Protein AF-A0A7W6CWS6-F1 (afdb_monomer_lite)

Sequence (98 aa):
MAGEAWGKEFAAELVDSVKRYVAQEIASHDAGLEARIKALEERPALEYRGVWDGALLYSKGNVVTDGGSMWFCNRETKARPGSSGCWTLAVKKGADAK

Secondary structure (DSSP, 8-state):
-HHHHHHHHHHHHHHHHHHHHHHHHHHHHHHHHHHHHHHHHSSPP-EEEEE--TTS-B-TTEEEEETTEEEEE-SSB-SPTTSSTTEEEEEPPPPPP-

Organism: NCBI:txid1133344

Structure (mmCIF, N/CA/C/O backbone):
data_AF-A0A7W6CWS6-F1
#
_entry.id   AF-A0A7W6CWS6-F1
#
loop_
_atom_site.group_PDB
_atom_site.id
_atom_site.type_symbol
_atom_site.label_atom_id
_atom_site.label_alt_id
_atom_site.label_comp_id
_atom_site.label_asym_id
_atom_site.label_entity_id
_atom_site.label_seq_id
_atom_site.pdbx_PDB_ins_code
_atom_site.Cartn_x
_atom_site.Cartn_y
_atom_site.Cartn_z
_atom_site.occupancy
_atom_site.B_iso_or_equiv
_atom_site.auth_seq_id
_atom_site.auth_comp_id
_atom_site.auth_asym_id
_atom_site.auth_atom_id
_atom_site.pdbx_PDB_model_num
ATOM 1 N N . MET A 1 1 ? -41.505 -2.599 52.201 1.00 61.44 1 MET A N 1
ATOM 2 C CA . MET A 1 1 ? -41.955 -1.983 50.933 1.00 61.44 1 MET A CA 1
ATOM 3 C C . MET A 1 1 ? -41.055 -0.839 50.453 1.00 61.44 1 MET A C 1
ATOM 5 O O . MET A 1 1 ? -40.712 -0.851 49.285 1.00 61.44 1 MET A O 1
ATOM 9 N N . ALA A 1 2 ? -40.618 0.114 51.294 1.00 66.88 2 ALA A N 1
ATOM 10 C CA . ALA A 1 2 ? -39.783 1.244 50.834 1.00 66.88 2 ALA A CA 1
ATOM 11 C C . ALA A 1 2 ? -38.318 0.882 50.477 1.00 66.88 2 ALA A C 1
ATOM 13 O O . ALA A 1 2 ? -37.773 1.413 49.516 1.00 66.88 2 ALA A O 1
ATOM 14 N N . GLY A 1 3 ? -37.688 -0.051 51.205 1.00 72.56 3 GLY A N 1
ATOM 15 C CA . GLY A 1 3 ? -36.283 -0.432 50.966 1.00 72.56 3 GLY A CA 1
ATOM 16 C C . GLY A 1 3 ? -36.035 -1.227 49.675 1.00 72.56 3 GLY A C 1
ATOM 17 O O . GLY A 1 3 ? -34.973 -1.103 49.075 1.00 72.56 3 GLY A O 1
ATOM 18 N N . GLU A 1 4 ? -37.019 -2.003 49.208 1.00 79.94 4 GLU A N 1
ATOM 19 C CA . GLU A 1 4 ? -36.907 -2.761 47.950 1.00 79.94 4 GLU A CA 1
ATOM 20 C C . GLU A 1 4 ? -36.970 -1.865 46.710 1.00 79.94 4 GLU A C 1
ATOM 22 O O . GLU A 1 4 ? -36.292 -2.144 45.724 1.00 79.94 4 GLU A O 1
ATOM 27 N N . ALA A 1 5 ? -37.770 -0.796 46.746 1.00 83.44 5 ALA A N 1
ATOM 28 C CA . ALA A 1 5 ? -37.868 0.154 45.639 1.00 83.44 5 ALA A CA 1
ATOM 29 C C . ALA A 1 5 ? -36.558 0.940 45.479 1.00 83.44 5 ALA A C 1
ATOM 31 O O . ALA A 1 5 ? -35.994 0.980 44.389 1.00 83.44 5 ALA A O 1
ATOM 32 N N . TRP A 1 6 ? -36.020 1.449 46.592 1.00 81.44 6 TRP A N 1
ATOM 33 C CA . TRP A 1 6 ? -34.752 2.178 46.611 1.00 81.44 6 TRP A CA 1
ATOM 34 C C . TRP A 1 6 ? -33.567 1.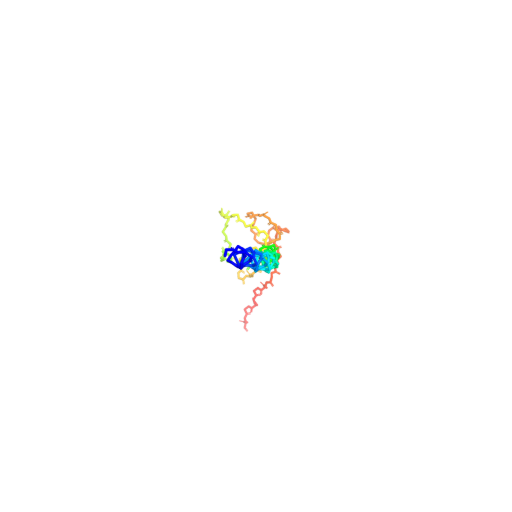319 46.145 1.00 81.44 6 TRP A C 1
ATOM 36 O O . TRP A 1 6 ? -32.749 1.771 45.349 1.00 81.44 6 TRP A O 1
ATOM 46 N N . GLY A 1 7 ? -33.502 0.051 46.571 1.00 89.75 7 GLY A N 1
ATOM 47 C CA . GLY A 1 7 ? -32.445 -0.867 46.137 1.00 89.75 7 GLY A CA 1
ATOM 48 C C . GLY A 1 7 ? -32.474 -1.166 44.634 1.00 89.75 7 GLY A C 1
ATOM 49 O O . GLY A 1 7 ? -31.419 -1.261 44.010 1.00 89.75 7 GLY A O 1
ATOM 50 N N . LYS A 1 8 ? -33.666 -1.280 44.030 1.00 92.44 8 LYS A N 1
ATOM 51 C CA . LYS A 1 8 ? -33.810 -1.479 42.577 1.00 92.44 8 LYS A CA 1
ATOM 52 C C . LYS A 1 8 ? -33.427 -0.236 41.781 1.00 92.44 8 LYS A C 1
ATOM 54 O O . LYS A 1 8 ? -32.817 -0.369 40.726 1.00 92.44 8 LYS A O 1
ATOM 59 N N . GLU A 1 9 ? -33.764 0.944 42.286 1.00 93.44 9 GLU A N 1
ATOM 60 C CA . GLU A 1 9 ? -33.447 2.217 41.639 1.00 93.44 9 GLU A CA 1
ATOM 61 C C . GLU A 1 9 ? -31.946 2.514 41.687 1.00 93.44 9 GLU A C 1
ATOM 63 O O . GLU A 1 9 ? -31.345 2.798 40.654 1.00 93.44 9 GLU A O 1
ATOM 68 N N . PHE A 1 10 ? -31.305 2.289 42.838 1.00 93.25 10 PHE A N 1
ATOM 69 C CA . PHE A 1 10 ? -29.849 2.361 42.958 1.00 93.25 10 PHE A CA 1
ATOM 70 C C . PHE A 1 10 ? -29.141 1.329 42.069 1.00 93.25 10 PHE A C 1
ATOM 72 O O . PHE A 1 10 ? -28.156 1.647 41.406 1.00 93.25 10 PHE A O 1
ATOM 79 N N . ALA A 1 11 ? -29.643 0.090 42.010 1.00 94.31 11 ALA A N 1
ATOM 80 C CA . ALA A 1 11 ? -29.085 -0.928 41.122 1.00 94.31 11 ALA A CA 1
ATOM 81 C C . ALA A 1 11 ? -29.216 -0.532 39.642 1.00 94.31 11 ALA A C 1
ATOM 83 O O . ALA A 1 11 ? -28.279 -0.745 38.872 1.00 94.31 11 ALA A O 1
ATOM 84 N N . ALA A 1 12 ? -30.343 0.062 39.242 1.00 95.56 12 ALA A N 1
ATOM 85 C CA . ALA A 1 12 ? -30.541 0.563 37.886 1.00 95.56 12 ALA A CA 1
ATOM 86 C C . ALA A 1 12 ? -29.580 1.718 37.566 1.00 95.56 12 ALA A C 1
ATOM 88 O O . ALA A 1 12 ? -28.930 1.699 36.523 1.00 95.56 12 ALA A O 1
ATOM 89 N N . GLU A 1 13 ? -29.417 2.664 38.492 1.00 96.56 13 GLU A N 1
ATOM 90 C CA . GLU A 1 13 ? -28.478 3.779 38.356 1.00 96.56 13 GLU A CA 1
ATOM 91 C C . GLU A 1 13 ? -27.026 3.293 38.243 1.00 96.56 13 GLU A C 1
ATOM 93 O O . GLU A 1 13 ? -26.278 3.748 37.374 1.00 96.56 13 GLU A O 1
ATOM 98 N N . LEU A 1 14 ? -26.631 2.328 39.079 1.00 97.06 14 LEU A N 1
ATOM 99 C CA . LEU A 1 14 ? -25.305 1.719 39.035 1.00 97.06 14 LEU A CA 1
ATOM 100 C C . LEU A 1 14 ? -25.065 1.038 37.684 1.00 97.06 14 LEU A C 1
ATOM 102 O O . LEU A 1 14 ? -24.026 1.250 37.060 1.00 97.06 14 LEU A O 1
ATOM 106 N N . VAL A 1 15 ? -26.032 0.249 37.210 1.00 98.00 15 VAL A N 1
ATOM 107 C CA . VAL A 1 15 ? -25.958 -0.423 35.907 1.00 98.00 15 VAL A CA 1
ATOM 108 C C . VAL A 1 15 ? -25.828 0.596 34.777 1.00 98.00 15 VAL A C 1
ATOM 110 O O . VAL A 1 15 ? -24.994 0.414 33.892 1.00 98.00 15 VAL A O 1
ATOM 113 N N . ASP A 1 16 ? -26.594 1.682 34.805 1.00 98.12 16 ASP A N 1
ATOM 114 C CA . ASP A 1 16 ? -26.519 2.728 33.785 1.00 98.12 16 ASP A CA 1
ATOM 115 C C . ASP A 1 16 ? -25.223 3.539 33.866 1.00 98.12 16 ASP A C 1
ATOM 117 O O . ASP A 1 16 ? -24.695 3.974 32.841 1.00 98.12 16 ASP A O 1
ATOM 121 N N . SER A 1 17 ? -24.659 3.715 35.060 1.00 97.75 17 SER A N 1
ATOM 122 C CA . SER A 1 17 ? -23.324 4.289 35.245 1.00 97.75 17 SER A CA 1
ATOM 123 C C . SER A 1 17 ? -22.245 3.403 34.616 1.00 97.75 17 SER A C 1
ATOM 125 O O . SER A 1 17 ? -21.456 3.873 33.795 1.00 97.75 17 SER A O 1
ATOM 127 N N . VAL A 1 18 ? -22.267 2.098 34.909 1.00 98.00 18 VAL A N 1
ATOM 128 C CA . VAL A 1 18 ? -21.316 1.129 34.342 1.00 98.00 18 VAL A CA 1
ATOM 129 C C . VAL A 1 18 ? -21.457 1.043 32.824 1.00 98.00 18 VAL A C 1
ATOM 131 O O . VAL A 1 18 ? -20.452 1.096 32.121 1.00 98.00 18 VAL A O 1
ATOM 134 N N . LYS A 1 19 ? -22.684 0.974 32.293 1.00 98.25 19 LYS A N 1
ATOM 135 C CA . LYS A 1 19 ? -22.927 0.978 30.841 1.00 98.25 19 LYS A CA 1
ATOM 136 C C . LYS A 1 19 ? -22.349 2.220 30.176 1.00 98.25 19 LYS A C 1
ATOM 138 O O . LYS A 1 19 ? -21.707 2.092 29.139 1.00 98.25 19 LYS A O 1
ATOM 143 N N . ARG A 1 20 ? -22.563 3.405 30.759 1.00 98.19 20 ARG A N 1
ATOM 144 C CA . ARG A 1 20 ? -22.016 4.661 30.227 1.00 98.19 20 ARG A CA 1
ATOM 145 C C . ARG A 1 20 ? -20.496 4.642 30.209 1.00 98.19 20 ARG A C 1
ATOM 147 O O . ARG A 1 20 ? -19.916 4.964 29.179 1.00 98.19 20 ARG A O 1
ATOM 154 N N . TYR A 1 21 ? -19.875 4.224 31.309 1.00 97.19 21 TYR A N 1
ATOM 155 C CA . TYR A 1 21 ? -18.422 4.132 31.391 1.00 97.19 21 TYR A CA 1
ATOM 156 C C . TYR A 1 21 ? -17.860 3.163 30.345 1.00 97.19 21 TYR A C 1
ATOM 158 O O . TYR A 1 21 ? -16.999 3.535 29.557 1.00 97.19 21 TYR A O 1
ATOM 166 N N . VAL A 1 22 ? -18.409 1.948 30.266 1.00 98.00 22 VAL A N 1
ATOM 167 C CA . VAL A 1 22 ? -17.966 0.939 29.295 1.00 98.00 22 VAL A CA 1
ATOM 168 C C . VAL A 1 22 ? -18.170 1.420 27.857 1.00 98.00 22 VAL A C 1
ATOM 170 O O . VAL A 1 22 ? -17.269 1.275 27.040 1.00 98.00 22 VAL A O 1
ATOM 173 N N . ALA A 1 23 ? -19.315 2.030 27.540 1.00 97.38 23 ALA A N 1
ATOM 174 C CA . ALA A 1 23 ? -19.574 2.571 26.207 1.00 97.38 23 ALA A CA 1
ATOM 175 C C . ALA A 1 23 ? -18.596 3.698 25.842 1.00 97.38 23 ALA A C 1
ATOM 177 O O . ALA A 1 23 ? -18.121 3.753 24.710 1.00 97.38 23 ALA A O 1
ATOM 178 N N . GLN A 1 24 ? -18.270 4.569 26.799 1.00 96.94 24 GLN A N 1
ATOM 179 C CA . GLN A 1 24 ? -17.291 5.636 26.611 1.00 96.94 24 GLN A CA 1
ATOM 180 C C . GLN A 1 24 ? -15.884 5.077 26.366 1.00 96.94 24 GLN A C 1
ATOM 182 O O . GLN A 1 24 ? -15.198 5.529 25.450 1.00 96.94 24 GLN A O 1
ATOM 187 N N . GLU A 1 25 ? -15.460 4.089 27.156 1.00 96.56 25 GLU A N 1
ATOM 188 C CA . GLU A 1 25 ? -14.159 3.439 26.987 1.00 96.56 25 GLU A CA 1
ATOM 189 C C . GLU A 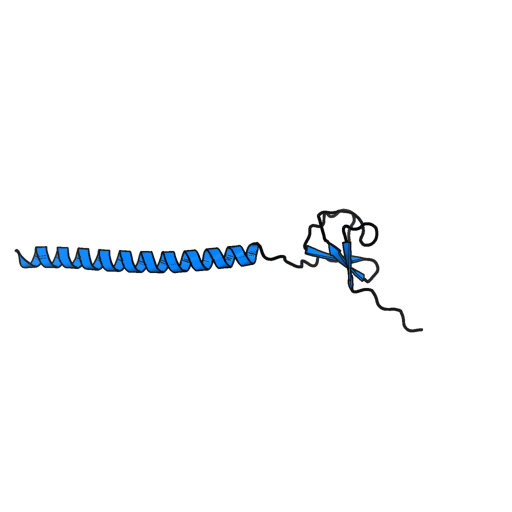1 25 ? -14.063 2.722 25.638 1.00 96.56 25 GLU A C 1
ATOM 191 O O . GLU A 1 25 ? -13.070 2.881 24.932 1.00 96.56 25 GLU A O 1
ATOM 196 N N . ILE A 1 26 ? -15.097 1.977 25.233 1.00 97.06 26 ILE A N 1
ATOM 197 C CA . ILE A 1 26 ? -15.134 1.307 23.924 1.00 97.06 26 ILE A CA 1
ATOM 198 C C . ILE A 1 26 ? -15.030 2.337 22.794 1.00 97.06 26 ILE A C 1
ATOM 200 O O . ILE A 1 26 ? -14.146 2.222 21.952 1.00 97.06 26 ILE A O 1
ATOM 204 N N . ALA A 1 27 ? -15.851 3.391 22.824 1.00 96.19 27 ALA A N 1
ATOM 205 C CA . ALA A 1 27 ? -15.842 4.424 21.788 1.00 96.19 27 ALA A CA 1
ATOM 206 C C . ALA A 1 27 ? -14.480 5.134 21.665 1.00 96.19 27 ALA A C 1
ATOM 208 O O . ALA A 1 27 ? -14.037 5.451 20.561 1.00 96.19 27 ALA A O 1
ATOM 209 N N . SER A 1 28 ? -13.798 5.365 22.791 1.00 93.12 28 SER A N 1
ATOM 210 C CA . SER A 1 28 ? -12.447 5.938 22.814 1.00 93.12 28 SER A CA 1
ATOM 211 C C . SER A 1 28 ? -11.428 5.032 22.112 1.00 93.12 28 SER A C 1
ATOM 213 O O . SER A 1 28 ? -10.645 5.492 21.274 1.00 93.12 28 SER A O 1
ATOM 215 N N . HIS A 1 29 ? -11.453 3.732 22.415 1.00 95.94 29 HIS A N 1
ATOM 216 C CA . HIS A 1 29 ? -10.555 2.765 21.788 1.00 95.94 29 HIS A CA 1
ATOM 217 C C . HIS A 1 29 ? -10.846 2.592 20.296 1.00 95.94 29 HIS A C 1
ATOM 219 O O . HIS A 1 29 ? -9.902 2.583 19.503 1.00 95.94 29 HIS A O 1
ATOM 225 N N . ASP A 1 30 ? -12.121 2.515 19.911 1.00 97.12 30 ASP A N 1
ATOM 226 C CA . ASP A 1 30 ? -12.540 2.378 18.515 1.00 97.12 30 ASP A CA 1
ATOM 227 C C . ASP A 1 30 ? -12.054 3.564 17.682 1.00 97.12 30 ASP A C 1
ATOM 229 O O . ASP A 1 30 ? -11.386 3.363 16.670 1.00 97.12 30 ASP A O 1
ATOM 233 N N . ALA A 1 31 ? -12.245 4.796 18.162 1.00 95.38 31 ALA A N 1
ATOM 234 C CA . ALA A 1 31 ? -11.752 5.990 17.475 1.00 95.38 31 ALA A CA 1
ATOM 235 C C . ALA A 1 31 ? -10.221 5.965 17.280 1.00 95.38 31 ALA A C 1
ATOM 237 O O . ALA A 1 31 ? -9.702 6.339 16.224 1.00 95.38 31 ALA A O 1
ATOM 238 N N . GLY A 1 32 ? -9.478 5.492 18.287 1.00 95.1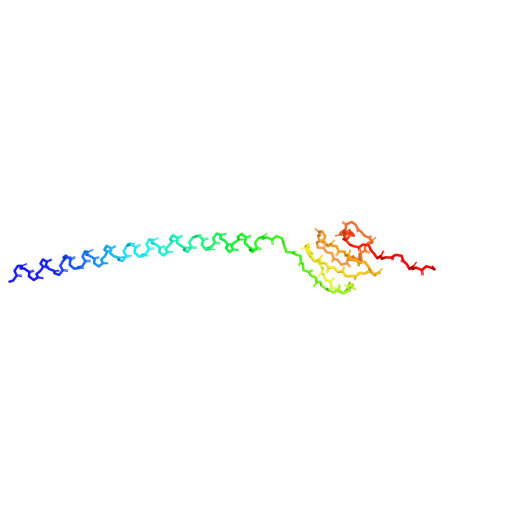9 32 GLY A N 1
ATOM 239 C CA . GLY A 1 32 ? -8.028 5.328 18.193 1.00 95.19 32 GLY A CA 1
ATOM 240 C C . GLY A 1 32 ? -7.609 4.259 17.179 1.00 95.19 32 GLY A C 1
ATOM 241 O O . GLY A 1 32 ? -6.631 4.443 16.448 1.00 95.19 32 GLY A O 1
ATOM 242 N N . LEU A 1 33 ? -8.336 3.144 17.114 1.00 96.94 33 LEU A N 1
ATOM 243 C CA . LEU A 1 33 ? -8.082 2.070 16.155 1.00 96.94 33 LEU A CA 1
ATOM 244 C C . LEU A 1 33 ? -8.435 2.490 14.729 1.00 96.94 33 LEU A C 1
ATOM 246 O O . LEU A 1 33 ? -7.619 2.281 13.833 1.00 96.94 33 LEU A O 1
ATOM 250 N N . GLU A 1 34 ? -9.574 3.143 14.525 1.00 97.31 34 GLU A N 1
ATOM 251 C CA . GLU A 1 34 ? -9.992 3.688 13.231 1.00 97.31 34 GLU A CA 1
ATOM 252 C C . GLU A 1 34 ? -8.956 4.673 12.682 1.00 97.31 34 GLU A C 1
ATOM 254 O O . GLU A 1 34 ? -8.532 4.558 11.529 1.00 97.31 34 GLU A O 1
ATOM 259 N N . ALA A 1 35 ? -8.462 5.589 13.521 1.00 96.31 35 ALA A N 1
ATOM 260 C CA . ALA A 1 35 ? -7.415 6.528 13.128 1.00 96.31 35 ALA A CA 1
ATOM 261 C C . ALA A 1 35 ? -6.121 5.811 12.700 1.00 96.31 35 ALA A C 1
ATOM 263 O O . ALA A 1 35 ? -5.485 6.195 11.715 1.00 96.31 35 ALA A O 1
ATOM 264 N N . ARG A 1 36 ? -5.729 4.748 13.415 1.00 96.56 36 ARG A N 1
ATOM 265 C CA . ARG A 1 36 ? -4.536 3.952 13.087 1.00 96.56 36 ARG A CA 1
ATOM 266 C C . ARG A 1 36 ? -4.715 3.127 11.817 1.00 96.56 36 ARG A C 1
ATOM 268 O O . ARG A 1 36 ? -3.770 3.048 11.036 1.00 96.56 36 ARG A O 1
ATOM 275 N N . ILE A 1 37 ? -5.886 2.528 11.610 1.00 96.69 37 ILE A N 1
ATOM 276 C CA . ILE A 1 37 ? -6.210 1.769 10.395 1.00 96.69 37 ILE A CA 1
ATOM 277 C C . ILE A 1 37 ? -6.150 2.699 9.190 1.00 96.69 37 ILE A C 1
ATOM 279 O O . ILE A 1 37 ? -5.391 2.430 8.262 1.00 96.69 37 ILE A O 1
ATOM 283 N N . LYS A 1 38 ? -6.826 3.848 9.258 1.00 96.12 38 LYS A N 1
ATOM 284 C CA . LYS A 1 38 ? -6.793 4.853 8.194 1.00 96.12 38 LYS A CA 1
ATOM 285 C C . LYS A 1 38 ? -5.363 5.280 7.850 1.00 96.12 38 LYS A C 1
ATOM 287 O O . LYS A 1 38 ? -4.986 5.305 6.683 1.00 96.12 38 LYS A O 1
ATOM 292 N N . ALA A 1 39 ? -4.535 5.553 8.860 1.00 94.69 39 ALA A N 1
ATOM 293 C CA . ALA A 1 39 ? -3.137 5.924 8.643 1.00 94.69 39 ALA A CA 1
ATOM 294 C C . ALA A 1 39 ? -2.306 4.809 7.974 1.00 94.69 39 ALA A C 1
ATOM 296 O O . ALA A 1 39 ? -1.358 5.104 7.244 1.00 94.69 39 ALA A O 1
ATOM 297 N N . LEU A 1 40 ? -2.628 3.535 8.222 1.00 91.94 40 LEU A N 1
ATOM 298 C CA . LEU A 1 40 ? -1.976 2.397 7.569 1.00 91.94 40 LEU A CA 1
ATOM 299 C C . LEU A 1 40 ? -2.459 2.201 6.129 1.00 91.94 40 LEU A C 1
ATOM 301 O O . LEU A 1 40 ? -1.637 1.901 5.268 1.00 91.94 40 LEU A O 1
ATOM 305 N N . GLU A 1 41 ? -3.750 2.388 5.867 1.00 90.88 41 GLU A N 1
ATOM 306 C CA . GLU A 1 41 ? -4.346 2.258 4.531 1.00 90.88 41 GLU A CA 1
ATOM 307 C C . GLU A 1 41 ? -3.910 3.385 3.585 1.00 90.88 41 GLU A C 1
ATOM 309 O O . GLU A 1 41 ? -3.659 3.147 2.406 1.00 90.88 41 GLU A O 1
ATOM 314 N N . GLU A 1 42 ? -3.753 4.607 4.097 1.00 89.81 42 GLU A N 1
ATOM 315 C CA . GLU A 1 42 ? -3.276 5.758 3.320 1.00 89.81 42 GLU A CA 1
ATOM 316 C C . GLU A 1 42 ? -1.752 5.751 3.110 1.00 89.81 42 GLU A C 1
ATOM 318 O O . GLU A 1 42 ? -1.216 6.526 2.308 1.00 89.81 42 GLU A O 1
ATOM 323 N N . ARG A 1 43 ? -1.020 4.887 3.824 1.00 89.25 43 ARG A N 1
ATOM 324 C CA . ARG A 1 43 ? 0.438 4.823 3.734 1.00 89.25 43 ARG A CA 1
ATOM 325 C C . ARG A 1 43 ? 0.859 4.353 2.333 1.00 89.25 43 ARG A C 1
ATOM 327 O O . ARG A 1 43 ? 0.453 3.275 1.904 1.00 89.25 43 ARG A O 1
ATOM 334 N N . PRO A 1 44 ? 1.761 5.078 1.641 1.00 84.69 44 PRO A N 1
ATOM 335 C CA . PRO A 1 44 ? 2.308 4.613 0.372 1.00 84.69 44 PRO A CA 1
ATOM 336 C C . PRO A 1 44 ? 2.966 3.235 0.522 1.00 84.69 44 PRO A C 1
ATOM 338 O O . PRO A 1 44 ? 3.914 3.073 1.297 1.00 84.69 44 PRO A O 1
ATOM 341 N N . ALA A 1 45 ? 2.468 2.252 -0.227 1.00 86.81 45 ALA A N 1
ATOM 342 C CA . ALA A 1 45 ? 3.018 0.904 -0.271 1.00 86.81 45 ALA A CA 1
ATOM 343 C C . ALA A 1 45 ? 3.924 0.719 -1.496 1.00 86.81 45 ALA A C 1
ATOM 345 O O . ALA A 1 45 ? 3.665 1.255 -2.575 1.00 86.81 45 ALA A O 1
ATOM 346 N N . LEU A 1 46 ? 4.993 -0.059 -1.312 1.00 92.38 46 LEU A N 1
ATOM 347 C CA . LEU A 1 46 ? 5.812 -0.582 -2.400 1.00 92.38 46 LEU A CA 1
ATOM 348 C C . LEU A 1 46 ? 5.311 -1.986 -2.729 1.00 92.38 46 LEU A C 1
ATOM 350 O O . LEU A 1 46 ? 5.471 -2.900 -1.924 1.00 92.38 46 LEU A O 1
ATOM 354 N N . GLU A 1 47 ? 4.712 -2.156 -3.902 1.00 96.25 47 GLU A N 1
ATOM 355 C CA . GLU A 1 47 ? 4.171 -3.443 -4.346 1.00 96.25 47 GLU A CA 1
ATOM 356 C C . GLU A 1 47 ? 5.009 -3.977 -5.508 1.00 96.25 47 GLU A C 1
ATOM 358 O O . GLU A 1 47 ? 5.014 -3.393 -6.591 1.00 96.25 47 GLU A O 1
ATOM 363 N N . TYR A 1 48 ? 5.713 -5.092 -5.312 1.00 97.56 48 TYR A N 1
ATOM 364 C CA . TYR A 1 48 ? 6.445 -5.734 -6.401 1.00 97.56 48 TYR A CA 1
ATOM 365 C C . TYR A 1 48 ? 5.496 -6.537 -7.301 1.00 97.56 48 TYR A C 1
ATOM 367 O O . TYR A 1 48 ? 4.839 -7.470 -6.849 1.00 97.56 48 TYR A O 1
ATOM 375 N N . ARG A 1 49 ? 5.451 -6.188 -8.588 1.00 97.94 49 ARG A N 1
ATOM 376 C CA . ARG A 1 49 ? 4.530 -6.730 -9.602 1.00 97.94 49 ARG A CA 1
ATOM 377 C C . ARG A 1 49 ? 5.209 -7.688 -10.589 1.00 97.94 49 ARG A C 1
ATOM 379 O O . ARG A 1 49 ? 4.636 -7.997 -11.628 1.00 97.94 49 ARG A O 1
ATOM 386 N N . GLY A 1 50 ? 6.423 -8.149 -10.285 1.00 97.88 50 GLY A N 1
ATOM 387 C CA . GLY A 1 50 ? 7.173 -9.061 -11.151 1.00 97.88 50 GLY A CA 1
ATOM 388 C C . GLY A 1 50 ? 7.862 -8.365 -12.328 1.00 97.88 50 GLY A C 1
ATOM 389 O O . GLY A 1 50 ? 8.269 -7.206 -12.231 1.00 97.88 50 GLY A O 1
ATOM 390 N N . VAL A 1 51 ? 8.037 -9.096 -13.430 1.00 98.25 51 VAL A N 1
ATOM 391 C CA . VAL A 1 51 ? 8.608 -8.558 -14.675 1.00 98.25 51 VAL A CA 1
ATOM 392 C C . VAL A 1 51 ? 7.573 -7.666 -15.359 1.00 98.25 51 VAL A C 1
ATOM 394 O O . VAL A 1 51 ? 6.382 -7.967 -15.334 1.00 98.25 51 VAL A O 1
ATOM 397 N N . TRP A 1 52 ? 8.017 -6.561 -15.954 1.00 98.44 52 TRP A N 1
ATOM 398 C CA . TRP A 1 52 ? 7.133 -5.676 -16.706 1.00 98.44 52 TRP A CA 1
ATOM 399 C C . TRP A 1 52 ? 6.427 -6.411 -17.857 1.00 98.44 52 TRP A C 1
ATOM 401 O O . TRP A 1 52 ? 7.060 -7.137 -18.624 1.00 98.44 52 TRP A O 1
ATOM 411 N N . ASP A 1 53 ? 5.130 -6.148 -18.003 1.00 98.06 53 ASP A N 1
ATOM 412 C CA . ASP A 1 53 ? 4.264 -6.640 -19.070 1.00 98.06 53 ASP A CA 1
ATOM 413 C C . ASP A 1 53 ? 3.462 -5.466 -19.657 1.00 98.06 53 ASP A C 1
ATOM 415 O O . ASP A 1 53 ? 2.749 -4.755 -18.945 1.00 98.06 53 ASP A O 1
ATOM 419 N N . GLY A 1 54 ? 3.561 -5.267 -20.973 1.00 97.06 54 GLY A N 1
ATOM 420 C CA . GLY A 1 54 ? 2.865 -4.194 -21.688 1.00 97.06 54 GLY A CA 1
ATOM 421 C C . GLY A 1 54 ? 1.340 -4.339 -21.739 1.00 97.06 54 GLY A C 1
ATOM 422 O O . GLY A 1 54 ? 0.652 -3.373 -22.078 1.00 97.06 54 GLY A O 1
ATOM 423 N N . ALA A 1 55 ? 0.793 -5.507 -21.397 1.00 97.50 55 ALA A N 1
ATOM 424 C CA . ALA A 1 55 ? -0.648 -5.707 -21.273 1.00 97.50 55 ALA A CA 1
ATOM 425 C C . ALA A 1 55 ? -1.220 -5.118 -19.970 1.00 97.50 55 ALA A C 1
ATOM 427 O O . ALA A 1 55 ? -2.408 -4.777 -19.914 1.00 97.50 55 ALA A O 1
ATOM 428 N N . LEU A 1 56 ? -0.390 -4.968 -18.933 1.00 97.88 56 LEU A N 1
ATOM 429 C CA . LEU A 1 56 ? -0.819 -4.574 -17.595 1.00 97.88 56 LEU A CA 1
ATOM 430 C C . LEU A 1 56 ? -0.785 -3.057 -17.391 1.00 97.88 56 LEU A C 1
ATOM 432 O O . LEU A 1 56 ? 0.027 -2.331 -17.962 1.00 97.88 56 LEU A O 1
ATOM 436 N N . LEU A 1 57 ? -1.698 -2.580 -16.545 1.00 98.06 57 LEU A N 1
ATOM 437 C CA . LEU A 1 57 ? -1.686 -1.219 -16.022 1.00 98.06 57 LEU A CA 1
ATOM 438 C C . LEU A 1 57 ? -0.979 -1.219 -14.668 1.00 98.06 57 LEU A C 1
ATOM 440 O O . LEU A 1 57 ? -1.309 -2.028 -13.800 1.00 98.06 57 LEU A O 1
ATOM 444 N N . TYR A 1 58 ? -0.023 -0.312 -14.499 1.00 97.88 58 TYR A N 1
ATOM 445 C CA . TYR A 1 58 ? 0.709 -0.133 -13.251 1.00 97.88 58 TYR A CA 1
ATOM 446 C C . TYR A 1 58 ? 0.323 1.187 -12.610 1.00 97.88 58 TYR A C 1
ATOM 448 O O . TYR A 1 58 ? 0.175 2.183 -13.312 1.00 97.88 58 TYR A O 1
ATOM 456 N N . SER A 1 59 ? 0.228 1.207 -11.287 1.00 96.69 59 SER A N 1
ATOM 457 C CA . SER A 1 59 ? -0.109 2.391 -10.494 1.00 96.69 59 SER A CA 1
ATOM 458 C C . SER A 1 59 ? 1.100 2.878 -9.694 1.00 96.69 59 SER A C 1
ATOM 460 O O . SER A 1 59 ? 2.114 2.186 -9.568 1.00 96.69 59 SER A O 1
ATOM 462 N N . LYS A 1 60 ? 1.008 4.094 -9.143 1.00 95.56 60 LYS A N 1
ATOM 463 C CA . LYS A 1 60 ? 2.047 4.639 -8.259 1.00 95.56 60 LYS A CA 1
ATOM 464 C C . LYS A 1 60 ? 2.326 3.669 -7.106 1.00 95.56 60 LYS A C 1
ATOM 466 O O . LYS A 1 60 ? 1.388 3.174 -6.494 1.00 95.56 60 LYS A O 1
ATOM 471 N N . GLY A 1 6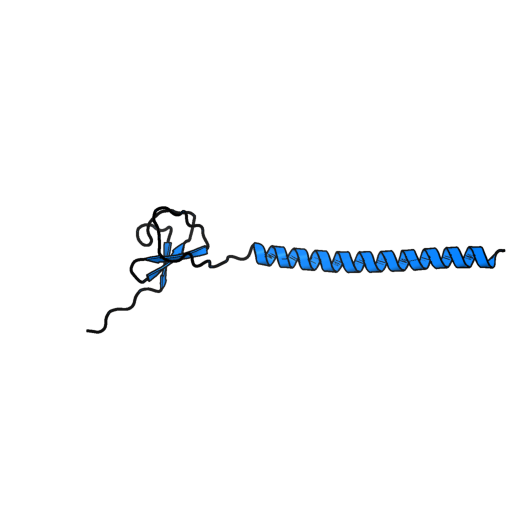1 ? 3.599 3.437 -6.792 1.00 96.38 61 GLY A N 1
ATOM 472 C CA . GLY A 1 61 ? 3.993 2.486 -5.744 1.00 96.38 61 GLY A CA 1
ATOM 473 C C . GLY A 1 61 ? 4.302 1.083 -6.264 1.00 96.38 61 GLY A C 1
ATOM 474 O O . GLY A 1 61 ? 4.999 0.324 -5.591 1.00 96.38 61 GLY A O 1
ATOM 475 N N . ASN A 1 62 ? 3.866 0.739 -7.480 1.00 98.00 62 ASN A N 1
ATOM 476 C CA . ASN A 1 62 ? 4.272 -0.515 -8.100 1.00 98.00 62 ASN A CA 1
ATOM 477 C C . ASN A 1 62 ? 5.768 -0.512 -8.432 1.00 98.00 62 ASN A C 1
ATOM 479 O O . ASN A 1 62 ? 6.327 0.487 -8.887 1.00 98.00 62 ASN A O 1
ATOM 483 N N . VAL A 1 63 ? 6.398 -1.664 -8.245 1.00 98.25 63 VAL A N 1
ATOM 484 C CA . VAL A 1 63 ? 7.790 -1.934 -8.587 1.00 98.25 63 VAL A CA 1
ATOM 485 C C . VAL A 1 63 ? 7.827 -3.109 -9.552 1.00 98.25 63 VAL A C 1
ATOM 487 O O . VAL A 1 63 ? 7.182 -4.125 -9.308 1.00 98.25 63 VAL A O 1
ATOM 490 N N . VAL A 1 64 ? 8.581 -2.996 -10.640 1.00 98.44 64 VAL A N 1
ATOM 491 C CA . VAL A 1 64 ? 8.752 -4.077 -11.626 1.00 98.44 64 VAL A CA 1
ATOM 492 C C . VAL A 1 64 ? 10.223 -4.312 -11.924 1.00 98.44 64 VAL A C 1
ATOM 494 O O . VAL A 1 64 ? 11.063 -3.445 -11.675 1.00 98.44 64 VAL A O 1
ATOM 497 N N . THR A 1 65 ? 10.533 -5.464 -12.507 1.00 98.31 65 THR A N 1
ATOM 498 C CA . THR A 1 65 ? 11.816 -5.709 -13.169 1.00 98.31 65 THR A CA 1
ATOM 499 C C . THR A 1 65 ? 11.687 -5.552 -14.684 1.00 98.31 65 THR A C 1
ATOM 501 O O . THR A 1 65 ? 10.757 -6.065 -15.297 1.00 98.31 65 THR A O 1
ATOM 504 N N . ASP A 1 66 ? 12.624 -4.839 -15.309 1.00 98.12 66 ASP A N 1
ATOM 505 C CA . ASP A 1 66 ? 12.769 -4.783 -16.771 1.00 98.12 66 ASP A CA 1
ATOM 506 C C . ASP A 1 66 ? 14.241 -4.572 -17.136 1.00 98.12 66 ASP A C 1
ATOM 508 O O . ASP A 1 66 ? 14.953 -3.784 -16.500 1.00 98.12 66 ASP A O 1
ATOM 512 N N . GLY A 1 67 ? 14.720 -5.318 -18.134 1.00 95.25 67 GLY A N 1
ATOM 513 C CA . GLY A 1 67 ? 16.113 -5.254 -18.586 1.00 95.25 67 GLY A CA 1
ATOM 514 C C . GLY A 1 67 ? 17.148 -5.552 -17.491 1.00 95.25 67 GLY A C 1
ATOM 515 O O . GLY A 1 67 ? 18.243 -4.991 -17.531 1.00 95.25 67 GLY A O 1
ATOM 516 N N . GLY A 1 68 ? 16.801 -6.384 -16.500 1.00 95.62 68 GLY A N 1
ATOM 517 C CA . GLY A 1 68 ? 17.648 -6.734 -15.348 1.00 95.62 68 GLY A CA 1
ATOM 518 C C . GLY A 1 68 ? 17.718 -5.672 -14.244 1.00 95.62 68 GLY A C 1
ATOM 519 O O . GLY A 1 68 ? 18.471 -5.838 -13.290 1.00 95.62 68 GLY A O 1
ATOM 520 N N . SER A 1 69 ? 16.968 -4.576 -14.368 1.00 97.81 69 SER A N 1
ATOM 521 C CA . SER A 1 69 ? 16.912 -3.488 -13.384 1.00 97.81 69 SER A CA 1
ATOM 522 C C . SER A 1 69 ? 15.546 -3.446 -12.695 1.00 97.81 69 SER A C 1
ATOM 524 O O . SER A 1 69 ? 14.559 -3.897 -13.276 1.00 97.81 69 SER A O 1
ATOM 526 N N . MET A 1 70 ? 15.475 -2.894 -11.480 1.00 98.19 70 MET A N 1
ATOM 527 C CA . MET A 1 70 ? 14.204 -2.615 -10.800 1.00 98.19 70 MET A CA 1
ATOM 528 C C . MET A 1 70 ? 13.774 -1.169 -11.008 1.00 98.19 70 MET A C 1
ATOM 530 O O . MET A 1 70 ? 14.585 -0.244 -10.916 1.00 98.19 70 MET A O 1
ATOM 534 N N . TRP A 1 71 ? 12.477 -0.982 -11.216 1.00 98.38 71 TRP A N 1
ATOM 535 C CA . TRP A 1 71 ? 11.873 0.301 -11.542 1.00 98.38 71 TRP A CA 1
ATOM 536 C C . TRP A 1 71 ? 10.679 0.574 -10.642 1.00 98.38 71 TRP A C 1
ATOM 538 O O . TRP A 1 71 ? 9.832 -0.295 -10.466 1.00 98.38 71 TRP A O 1
ATOM 548 N N . PHE A 1 72 ? 10.600 1.789 -10.109 1.00 98.06 72 PHE A N 1
ATOM 549 C CA . PHE A 1 72 ? 9.476 2.285 -9.324 1.00 98.06 7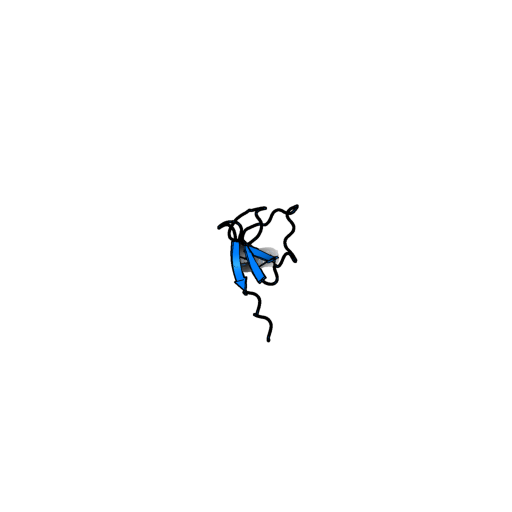2 PHE A CA 1
ATOM 550 C C . PHE A 1 72 ? 8.541 3.113 -10.207 1.00 98.06 72 PHE A C 1
ATOM 552 O O . PHE A 1 72 ? 8.984 4.017 -10.920 1.00 98.06 72 PHE A O 1
ATOM 559 N N . CYS A 1 73 ? 7.249 2.815 -10.153 1.00 97.69 73 CYS A N 1
ATOM 560 C CA . CYS A 1 73 ? 6.212 3.518 -10.886 1.00 97.69 73 CYS A CA 1
ATOM 561 C C . CYS A 1 73 ? 5.759 4.762 -10.106 1.00 97.69 73 CYS A C 1
ATOM 563 O O . CYS A 1 73 ? 5.285 4.668 -8.973 1.00 97.69 73 CYS A O 1
ATOM 565 N N . ASN A 1 74 ? 5.887 5.943 -10.712 1.00 96.62 74 ASN A N 1
ATOM 566 C CA . ASN A 1 74 ? 5.556 7.225 -10.081 1.00 96.62 74 ASN A CA 1
ATOM 567 C C . ASN A 1 74 ? 4.079 7.610 -10.236 1.00 96.62 74 ASN A C 1
ATOM 569 O O . ASN A 1 74 ? 3.564 8.417 -9.461 1.00 96.62 74 ASN A O 1
ATOM 573 N N . ARG A 1 75 ? 3.416 7.087 -11.270 1.00 95.88 75 ARG A N 1
ATOM 574 C CA . ARG A 1 75 ? 2.035 7.405 -11.655 1.00 95.88 75 ARG A CA 1
ATOM 575 C C . ARG A 1 75 ? 1.482 6.315 -12.558 1.00 95.88 75 ARG A C 1
ATOM 577 O O . ARG A 1 75 ? 2.255 5.571 -13.147 1.00 95.88 75 ARG A O 1
ATOM 584 N N . GLU A 1 76 ? 0.165 6.282 -12.711 1.00 97.56 76 GLU A N 1
ATOM 585 C CA . GLU A 1 76 ? -0.495 5.292 -13.554 1.00 97.56 76 GLU A CA 1
ATOM 586 C C . GLU A 1 76 ? 0.070 5.258 -14.987 1.00 97.56 76 GLU A C 1
ATOM 588 O O . GLU A 1 76 ? 0.209 6.298 -15.639 1.00 97.56 76 GLU A O 1
ATOM 593 N N . THR A 1 77 ? 0.455 4.072 -15.471 1.00 97.81 77 THR A N 1
ATOM 594 C CA . THR A 1 77 ? 1.035 3.921 -16.808 1.00 97.81 77 THR A CA 1
ATOM 595 C C . THR A 1 77 ? 1.018 2.481 -17.330 1.00 97.81 77 THR A C 1
ATOM 597 O O . THR A 1 77 ? 1.067 1.519 -16.566 1.00 97.81 77 THR A O 1
ATOM 600 N N . LYS A 1 78 ? 1.020 2.347 -18.663 1.00 97.50 78 LYS A N 1
ATOM 601 C CA . LYS A 1 78 ? 1.385 1.118 -19.395 1.00 97.50 78 LYS A CA 1
ATOM 602 C C . LYS A 1 78 ? 2.741 1.231 -20.101 1.00 97.50 78 LYS A C 1
ATOM 604 O O . LYS A 1 78 ? 3.185 0.290 -20.751 1.00 97.50 78 LYS A O 1
ATOM 609 N N . ALA A 1 79 ? 3.382 2.402 -20.038 1.00 98.06 79 ALA A N 1
ATOM 610 C CA . ALA A 1 79 ? 4.650 2.632 -20.718 1.00 98.06 79 ALA A CA 1
ATOM 611 C C . ALA A 1 79 ? 5.724 1.692 -20.165 1.00 98.06 79 ALA A C 1
ATOM 613 O O . ALA A 1 79 ? 5.723 1.381 -18.973 1.00 98.06 79 ALA A O 1
ATOM 614 N N . ARG A 1 80 ? 6.660 1.273 -21.016 1.00 97.88 80 ARG A N 1
ATOM 615 C CA . ARG A 1 80 ? 7.788 0.450 -20.584 1.00 97.88 80 ARG A CA 1
ATOM 616 C C . ARG A 1 80 ? 8.724 1.256 -19.670 1.00 97.88 80 ARG A C 1
ATOM 618 O O . ARG A 1 80 ? 8.942 2.446 -19.924 1.00 97.88 80 ARG A O 1
ATOM 625 N N . PRO A 1 81 ? 9.302 0.653 -18.620 1.00 98.12 81 PRO A N 1
ATOM 626 C CA . PRO A 1 81 ? 10.333 1.309 -17.834 1.00 98.12 81 PRO A CA 1
ATOM 627 C C . PRO A 1 81 ? 11.480 1.847 -18.696 1.00 98.12 81 PRO A C 1
ATOM 629 O O . PRO A 1 81 ? 11.861 1.258 -19.705 1.00 98.12 81 PRO A O 1
ATOM 632 N N . GLY A 1 82 ? 11.984 3.028 -18.339 1.00 95.81 82 GLY A N 1
ATOM 633 C CA . GLY A 1 82 ? 13.016 3.730 -19.107 1.00 95.81 82 GLY A CA 1
ATOM 634 C C . GLY A 1 82 ? 12.540 4.425 -20.391 1.00 95.81 82 GLY A C 1
ATOM 635 O O . GLY A 1 82 ? 13.297 5.218 -20.942 1.00 95.81 82 GLY A O 1
ATOM 636 N N . SER A 1 83 ? 11.301 4.211 -20.856 1.00 96.06 83 SER A N 1
ATOM 637 C CA . SER A 1 83 ? 10.779 4.877 -22.064 1.00 96.06 83 SER A CA 1
ATOM 638 C C . SER A 1 83 ? 10.054 6.199 -21.784 1.00 96.06 83 SER A C 1
ATOM 640 O O . SER A 1 83 ? 9.673 6.909 -22.711 1.00 96.06 83 SER A O 1
ATOM 642 N N . SER A 1 84 ? 9.788 6.516 -20.515 1.00 94.12 84 SER A N 1
ATOM 643 C CA . SER A 1 84 ? 9.062 7.719 -20.099 1.00 94.12 84 SER A CA 1
ATOM 644 C C . SER A 1 84 ? 9.397 8.104 -18.657 1.00 94.12 84 SER A C 1
ATOM 646 O O . SER A 1 84 ? 9.849 7.274 -17.870 1.00 94.12 84 SER A O 1
ATOM 648 N N . GLY A 1 85 ? 9.081 9.345 -18.274 1.00 96.19 85 GLY A N 1
ATOM 649 C CA . GLY A 1 85 ? 9.209 9.825 -16.890 1.00 96.19 85 GLY A CA 1
ATOM 650 C C . GLY A 1 85 ? 8.183 9.246 -15.902 1.00 96.19 85 GLY A C 1
ATOM 651 O O . GLY A 1 85 ? 8.083 9.731 -14.778 1.00 96.19 85 GLY A O 1
ATOM 652 N N . CYS A 1 86 ? 7.378 8.253 -16.300 1.00 97.38 86 CYS A N 1
ATOM 653 C CA . CYS A 1 86 ? 6.475 7.548 -15.384 1.00 97.38 86 CYS A CA 1
ATOM 654 C C . CYS A 1 86 ? 7.235 6.605 -14.438 1.00 97.38 86 CYS A C 1
ATOM 656 O O . CYS A 1 86 ? 6.698 6.246 -13.395 1.00 97.38 86 CYS A O 1
ATOM 658 N N . TRP A 1 87 ? 8.476 6.246 -14.777 1.00 98.00 87 TRP A N 1
ATOM 659 C CA . TRP A 1 87 ? 9.300 5.294 -14.037 1.00 98.00 87 TRP A CA 1
ATOM 660 C C . TRP A 1 87 ? 10.569 5.946 -13.493 1.00 98.00 87 TRP A C 1
ATOM 662 O O . TRP A 1 87 ? 11.224 6.718 -14.190 1.00 98.00 87 TRP A O 1
ATOM 672 N N . THR A 1 88 ? 10.947 5.575 -12.275 1.00 97.88 88 THR A N 1
ATOM 673 C CA . THR A 1 88 ? 12.245 5.891 -11.668 1.00 97.88 88 THR A CA 1
ATOM 674 C C . THR A 1 88 ? 13.062 4.608 -11.567 1.00 97.88 88 THR A C 1
ATOM 676 O O . THR A 1 88 ? 12.561 3.594 -11.083 1.00 97.88 88 THR A O 1
ATOM 679 N N . LEU A 1 89 ? 14.320 4.634 -12.009 1.00 97.75 89 LEU A N 1
ATOM 680 C CA . LEU A 1 89 ? 15.241 3.511 -11.827 1.00 97.75 89 LEU A CA 1
ATOM 681 C C . LEU A 1 89 ? 15.557 3.357 -10.332 1.00 97.75 89 LEU A C 1
ATOM 683 O O . LEU A 1 89 ? 16.216 4.217 -9.756 1.00 97.75 89 LEU A O 1
ATOM 687 N N . ALA A 1 90 ? 15.077 2.278 -9.714 1.00 97.00 90 ALA A N 1
ATOM 688 C CA . ALA A 1 90 ? 15.250 2.016 -8.286 1.00 97.00 90 ALA A CA 1
ATOM 689 C C . ALA A 1 90 ? 16.543 1.242 -8.006 1.00 97.00 90 ALA A C 1
ATOM 691 O O . ALA A 1 90 ? 17.281 1.571 -7.082 1.00 97.00 90 ALA A O 1
ATOM 692 N N . VAL A 1 91 ? 16.841 0.234 -8.832 1.00 97.06 91 VAL A N 1
ATOM 693 C CA . VAL A 1 91 ? 18.094 -0.527 -8.767 1.00 97.06 91 VAL A CA 1
ATOM 694 C C . VAL A 1 91 ? 18.588 -0.782 -10.178 1.00 97.06 91 VAL A C 1
ATOM 696 O O . VAL A 1 91 ? 17.880 -1.364 -10.999 1.00 97.06 91 VAL A O 1
ATOM 699 N N . LYS A 1 92 ? 19.818 -0.355 -10.458 1.00 96.19 92 LYS A N 1
ATOM 700 C CA . LYS A 1 92 ? 20.484 -0.588 -11.739 1.00 96.19 92 LYS A CA 1
ATOM 701 C C . LYS A 1 92 ? 21.094 -1.987 -11.761 1.00 96.19 92 LYS A C 1
ATOM 703 O O . LYS A 1 92 ? 21.733 -2.384 -10.789 1.00 96.19 92 LYS A O 1
ATOM 708 N N . LYS A 1 93 ? 20.945 -2.704 -12.878 1.00 93.75 93 LYS A N 1
ATOM 709 C CA . LYS A 1 93 ? 21.664 -3.968 -13.090 1.00 93.75 93 LYS A CA 1
ATOM 710 C C . LYS A 1 93 ? 23.179 -3.790 -12.940 1.00 93.75 93 LYS A C 1
ATOM 712 O O . LYS A 1 93 ? 23.720 -2.742 -13.307 1.00 93.75 93 LYS A O 1
ATOM 717 N N . GLY A 1 94 ? 23.850 -4.826 -12.441 1.00 90.62 94 GLY A N 1
ATOM 718 C CA . GLY A 1 94 ? 25.310 -4.882 -12.403 1.00 90.62 94 GLY A CA 1
ATOM 719 C C . GLY A 1 94 ? 25.932 -4.863 -13.804 1.00 90.62 94 GLY A C 1
ATOM 720 O O . GLY A 1 94 ? 25.250 -5.088 -14.806 1.00 90.62 94 GLY A O 1
ATOM 721 N N . ALA A 1 95 ? 27.232 -4.575 -13.861 1.00 87.75 95 ALA A N 1
ATOM 722 C CA . ALA A 1 95 ? 28.040 -4.843 -15.044 1.00 87.75 95 ALA A CA 1
ATOM 723 C C . ALA A 1 95 ? 28.570 -6.278 -14.963 1.00 87.75 95 ALA A C 1
ATOM 725 O O . ALA A 1 95 ? 28.968 -6.717 -13.882 1.00 87.75 95 ALA A O 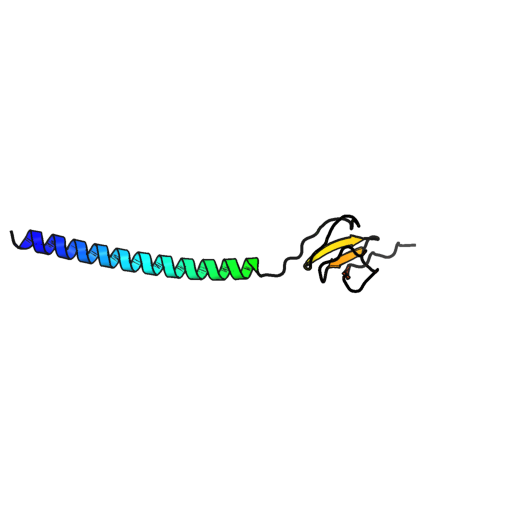1
ATOM 726 N N . ASP A 1 96 ? 28.586 -6.986 -16.088 1.00 82.06 96 ASP A N 1
ATOM 727 C CA . ASP A 1 96 ? 29.208 -8.306 -16.153 1.00 82.06 96 ASP A CA 1
ATOM 728 C C . ASP A 1 96 ? 30.716 -8.168 -15.890 1.00 82.06 96 ASP A C 1
ATOM 730 O O . ASP A 1 96 ? 31.369 -7.262 -16.422 1.00 82.06 96 ASP A O 1
ATOM 734 N N . ALA A 1 97 ? 31.269 -9.049 -15.054 1.00 71.56 97 ALA A N 1
ATOM 735 C CA . ALA A 1 97 ? 32.713 -9.139 -14.870 1.00 71.56 97 ALA A CA 1
ATOM 736 C C . ALA A 1 97 ? 33.338 -9.694 -16.163 1.00 71.56 97 ALA A C 1
ATOM 738 O O . ALA A 1 97 ? 32.910 -10.742 -16.646 1.00 71.56 97 ALA A O 1
ATOM 739 N N . LYS A 1 98 ? 34.306 -8.970 -16.735 1.00 58.59 98 LYS A N 1
ATOM 740 C CA . LYS A 1 98 ? 35.145 -9.454 -17.841 1.00 58.59 98 LYS A CA 1
ATOM 741 C C . LYS A 1 98 ? 36.356 -10.202 -17.313 1.00 58.59 98 LYS A C 1
ATOM 743 O O . LYS A 1 98 ? 36.903 -9.744 -16.285 1.00 58.59 98 LYS A O 1
#

Foldseek 3Di:
DVVVVVVVVVVVVVVVVVVVVVVVVVVVVVVVVVVVVVVVVPDQEQAEPEAQDLVDWDAANYWYDDPQFIKGAHGIDSDDPPPDPRIDGPGDHDDDDD

pLDDT: mean 93.91, std 7.62, range [58.59, 98.44]

Radius of gyration: 29.34 Å; chains: 1; bounding box: 77×19×73 Å